Protein AF-A0A6P8WBP0-F1 (afdb_monomer_lite)

Secondary structure (DSSP, 8-state):
---EEEEE-SSSSGGG-EEEEESSHHHHHHHHHHHHHHHHHHH-TTS-S--TTSS----HHHHHHHHHHHHHHHHHGGG-

pLDDT: mean 70.5, std 15.66, range [33.41, 93.62]

Foldseek 3Di:
DDKDKDWDQLDPDPVRTDIDIDPDPVVVVVVVVVSVVVVVCVVDVPDPDDDPDPPPPQDPVNVVVVVVVVVVVVVVVVVD

Organism: Drosophila albomicans (NCBI:txid7291)

InterPro domains:
  IPR000781 Enhancer of rudimentary [PF01133] (2-51)
  IPR000781 Enhancer of rudimentary [PTHR12373] (2-51)
  IPR035912 Enhancer of rudimentary superfamily [G3DSA:3.30.2260.10] (1-54)
  IPR035912 Enhancer of rudimentary superfamily [SSF143875] (2-75)

Sequence (80 aa):
MSHTILLIHPKPSSSTRTYSEYDSVKECLEAICQIYEEHLKRQSPNVPTITTSSYAPYSKEWIKDQIYILFREKAMDTDK

Radius of gyration: 14.83 Å; chains: 1; bounding box: 29×41×34 Å

Structure (mmCIF, N/CA/C/O backbone):
data_AF-A0A6P8WBP0-F1
#
_entry.id   AF-A0A6P8WBP0-F1
#
loop_
_atom_site.group_PDB
_atom_site.id
_atom_site.type_symbol
_atom_site.label_atom_id
_atom_site.label_alt_id
_atom_site.label_comp_id
_atom_site.label_asym_id
_atom_site.label_entity_id
_atom_site.label_seq_id
_atom_site.pdbx_PDB_ins_code
_atom_site.Cartn_x
_atom_site.Cartn_y
_atom_site.Cartn_z
_atom_site.occupancy
_atom_site.B_iso_or_equiv
_atom_site.auth_seq_id
_atom_site.auth_comp_id
_atom_site.auth_asym_id
_atom_site.auth_atom_id
_atom_site.pdbx_PDB_model_num
ATOM 1 N N . MET A 1 1 ? -14.025 3.588 13.200 1.00 57.50 1 MET A N 1
ATOM 2 C CA . MET A 1 1 ? -12.574 3.413 12.996 1.00 57.50 1 MET A CA 1
ATOM 3 C C . MET A 1 1 ? -12.293 1.932 13.137 1.00 57.50 1 MET A C 1
ATOM 5 O O . MET A 1 1 ? -12.681 1.365 14.149 1.00 57.50 1 MET A O 1
ATOM 9 N N . SER A 1 2 ? -11.772 1.296 12.092 1.00 78.62 2 SER A N 1
ATOM 10 C CA . SER A 1 2 ? -11.444 -0.131 12.083 1.00 78.62 2 SER A CA 1
ATOM 11 C C . SER A 1 2 ? -9.935 -0.239 11.926 1.00 78.62 2 SER A C 1
ATOM 13 O O . SER A 1 2 ? -9.417 -0.054 10.820 1.00 78.62 2 SER A O 1
ATOM 15 N N . HIS A 1 3 ? -9.254 -0.485 13.042 1.00 87.12 3 HIS A N 1
ATOM 16 C CA . HIS A 1 3 ? -7.817 -0.717 13.048 1.00 87.12 3 HIS A CA 1
ATOM 17 C C . HIS A 1 3 ? -7.481 -1.820 12.039 1.00 87.12 3 HIS A C 1
ATOM 19 O O . HIS A 1 3 ? -8.125 -2.871 12.014 1.00 87.12 3 HIS A O 1
ATOM 25 N N . THR A 1 4 ? -6.539 -1.533 11.149 1.00 84.69 4 THR A N 1
ATOM 26 C CA . THR A 1 4 ? -6.220 -2.358 9.986 1.00 84.69 4 THR A CA 1
ATOM 27 C C . THR A 1 4 ? -4.740 -2.696 10.014 1.00 84.69 4 THR A C 1
ATOM 29 O O . THR A 1 4 ? -3.901 -1.805 10.075 1.00 84.69 4 THR A O 1
ATOM 32 N N . ILE A 1 5 ? -4.424 -3.985 9.918 1.00 88.62 5 ILE A N 1
ATOM 33 C CA . ILE A 1 5 ? -3.047 -4.478 9.874 1.00 88.62 5 ILE A CA 1
ATOM 34 C C . ILE A 1 5 ? -2.760 -4.962 8.452 1.00 88.62 5 ILE A C 1
ATOM 36 O O . ILE A 1 5 ? -3.456 -5.833 7.930 1.00 88.62 5 ILE A O 1
ATOM 40 N N . LEU A 1 6 ? -1.734 -4.397 7.824 1.00 85.69 6 LEU A N 1
ATOM 41 C CA . LEU A 1 6 ? -1.190 -4.837 6.546 1.00 85.69 6 LEU A CA 1
ATOM 42 C C . LEU A 1 6 ? -0.046 -5.814 6.800 1.00 85.69 6 LEU A C 1
ATOM 44 O O . LEU A 1 6 ? 0.959 -5.437 7.392 1.00 85.69 6 LEU A O 1
ATOM 48 N N . LEU A 1 7 ? -0.167 -7.044 6.309 1.00 85.75 7 LEU A N 1
ATOM 49 C CA . LEU A 1 7 ? 0.936 -8.003 6.256 1.00 85.75 7 LEU A CA 1
ATOM 50 C C . LEU A 1 7 ? 1.504 -7.996 4.836 1.00 85.75 7 LEU A C 1
ATOM 52 O O . LEU A 1 7 ? 0.770 -8.246 3.880 1.00 85.75 7 LEU A O 1
ATOM 56 N N . ILE A 1 8 ? 2.794 -7.708 4.679 1.00 83.81 8 ILE A N 1
ATOM 57 C CA . ILE A 1 8 ? 3.430 -7.572 3.366 1.00 83.81 8 ILE A CA 1
ATOM 58 C C . ILE A 1 8 ? 4.724 -8.374 3.270 1.00 83.81 8 ILE A C 1
ATOM 60 O O . ILE A 1 8 ? 5.470 -8.539 4.234 1.00 83.81 8 ILE A O 1
ATOM 64 N N . HIS A 1 9 ? 4.996 -8.856 2.057 1.00 82.56 9 HIS A N 1
ATOM 65 C CA . HIS A 1 9 ? 6.214 -9.564 1.686 1.00 82.56 9 HIS A CA 1
ATOM 66 C C . HIS A 1 9 ? 6.929 -8.824 0.54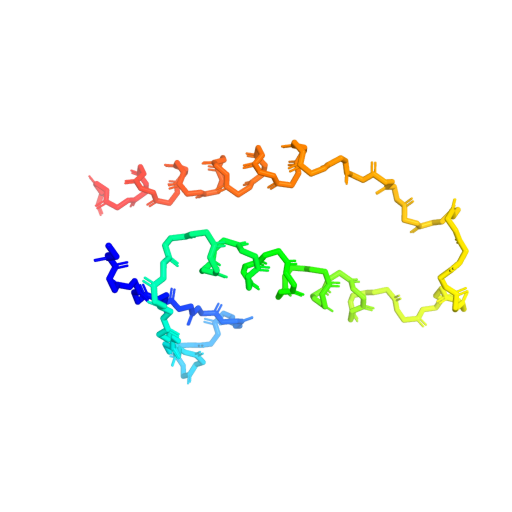3 1.00 82.56 9 HIS A C 1
ATOM 68 O O . HIS A 1 9 ? 6.700 -9.137 -0.625 1.00 82.56 9 HIS A O 1
ATOM 74 N N . PRO A 1 10 ? 7.757 -7.802 0.833 1.00 75.56 10 PRO A N 1
ATOM 75 C CA . PRO A 1 10 ? 8.303 -6.901 -0.183 1.00 75.56 10 PRO A CA 1
ATOM 76 C C . PRO A 1 10 ? 9.275 -7.563 -1.169 1.00 75.56 10 PRO A C 1
ATOM 78 O O . PRO A 1 10 ? 9.508 -7.025 -2.250 1.00 75.56 10 PRO A O 1
ATOM 81 N N . LYS A 1 11 ? 9.886 -8.698 -0.809 1.00 76.38 11 LYS A N 1
ATOM 82 C CA . LYS A 1 11 ? 10.769 -9.477 -1.690 1.00 76.38 11 LYS A CA 1
ATOM 83 C C . LYS A 1 11 ? 10.403 -10.958 -1.609 1.00 76.38 11 LYS A C 1
ATOM 85 O O . LYS A 1 11 ? 9.914 -11.387 -0.577 1.00 76.38 11 LYS A O 1
ATOM 90 N N . PRO A 1 12 ? 10.715 -11.785 -2.621 1.00 73.94 12 PRO A N 1
ATOM 91 C CA . PRO A 1 12 ? 10.409 -13.220 -2.592 1.00 73.94 12 PRO A CA 1
ATOM 92 C C . PRO A 1 12 ? 11.017 -13.972 -1.394 1.00 73.94 12 PRO A C 1
ATOM 94 O O . PRO A 1 12 ? 10.463 -14.966 -0.931 1.00 73.94 12 PRO A O 1
ATOM 97 N N . SER A 1 13 ? 12.130 -13.482 -0.842 1.00 77.69 13 SER A N 1
ATOM 98 C CA . SER A 1 13 ? 12.806 -14.061 0.323 1.00 77.69 13 SER A CA 1
ATOM 99 C C . SER A 1 13 ? 11.929 -14.037 1.576 1.00 77.69 13 SER A C 1
ATOM 101 O O . SER A 1 13 ? 11.554 -12.955 2.031 1.00 77.69 13 SER A O 1
ATOM 103 N N . SER A 1 14 ? 11.669 -15.210 2.167 1.00 71.62 14 SER A N 1
ATOM 104 C CA . SER A 1 14 ? 10.813 -15.431 3.352 1.00 71.62 14 SER A CA 1
ATOM 105 C C . SER A 1 14 ? 11.131 -14.532 4.557 1.00 71.62 14 SER A C 1
ATOM 107 O O . SER A 1 14 ? 10.227 -14.214 5.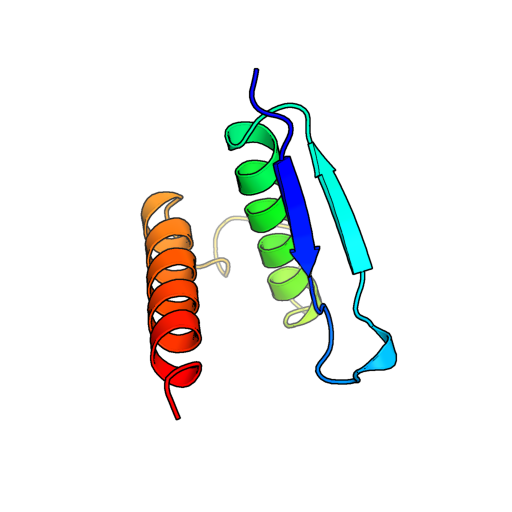322 1.00 71.62 14 SER A O 1
ATOM 109 N N . SER A 1 15 ? 12.372 -14.059 4.685 1.00 79.12 15 SER A N 1
ATOM 110 C CA . SER A 1 15 ? 12.834 -13.144 5.738 1.00 79.12 15 SER A CA 1
ATOM 111 C C . SER A 1 15 ? 12.324 -11.705 5.619 1.00 79.12 15 SER A C 1
ATOM 113 O O . SER A 1 15 ? 12.518 -10.923 6.541 1.00 79.12 15 SER A O 1
ATOM 115 N N . THR A 1 16 ? 11.690 -11.333 4.502 1.00 83.06 16 THR A N 1
ATOM 116 C CA . THR A 1 16 ? 11.224 -9.951 4.283 1.00 83.06 16 THR A CA 1
ATOM 117 C C . THR A 1 16 ? 9.777 -9.704 4.688 1.00 83.06 16 THR A C 1
ATOM 119 O O . THR A 1 16 ? 9.296 -8.587 4.535 1.00 83.06 16 THR A O 1
ATOM 122 N N . ARG A 1 17 ? 9.096 -10.708 5.255 1.00 85.12 17 ARG A N 1
ATOM 123 C CA . ARG A 1 17 ? 7.753 -10.546 5.825 1.00 85.12 17 ARG A CA 1
ATOM 124 C C . ARG A 1 17 ? 7.780 -9.453 6.887 1.00 85.12 17 ARG A C 1
ATOM 126 O O . ARG A 1 17 ? 8.530 -9.553 7.854 1.00 85.12 17 ARG A O 1
ATOM 133 N N . THR A 1 18 ? 6.955 -8.435 6.714 1.00 90.31 18 THR A N 1
ATOM 134 C CA . THR A 1 18 ? 6.789 -7.348 7.676 1.00 90.31 18 THR A CA 1
ATOM 135 C C . THR A 1 18 ? 5.313 -6.989 7.799 1.00 90.31 18 THR A C 1
ATOM 137 O O . THR A 1 18 ? 4.495 -7.408 6.976 1.00 90.31 18 THR A O 1
ATOM 140 N N . TYR A 1 19 ? 4.968 -6.236 8.838 1.00 91.19 19 TYR A N 1
ATOM 141 C CA . TYR A 1 19 ? 3.620 -5.725 9.043 1.00 91.19 19 TYR A CA 1
ATOM 142 C C . TYR A 1 19 ? 3.618 -4.203 9.199 1.00 91.19 19 TYR A C 1
ATOM 144 O O . TYR A 1 19 ? 4.650 -3.581 9.459 1.00 91.19 19 TYR A O 1
ATOM 152 N N . SER A 1 20 ? 2.460 -3.590 8.991 1.00 90.81 20 SER A N 1
ATOM 153 C CA . SER A 1 20 ? 2.217 -2.169 9.233 1.00 90.81 20 SER A CA 1
ATOM 154 C C . SER A 1 20 ? 0.792 -1.978 9.734 1.00 90.81 20 SER A C 1
ATOM 156 O O . SER A 1 20 ? -0.115 -2.688 9.305 1.00 90.81 20 SER A O 1
ATOM 158 N N . GLU A 1 21 ? 0.603 -1.047 10.656 1.00 93.62 21 GLU A N 1
ATOM 159 C CA . GLU A 1 21 ? -0.680 -0.786 11.305 1.00 93.62 21 GLU A CA 1
ATOM 160 C C . GLU A 1 21 ? -1.245 0.558 10.843 1.00 93.62 21 GLU A C 1
ATOM 162 O O . GLU A 1 21 ? -0.494 1.510 10.628 1.00 93.62 21 GLU A O 1
ATOM 167 N N . TYR A 1 22 ? -2.567 0.624 10.687 1.00 90.25 22 TYR A N 1
ATOM 168 C CA . TYR A 1 22 ? -3.294 1.803 10.219 1.00 90.25 22 TYR A CA 1
ATOM 169 C C . TYR A 1 22 ? -4.604 1.969 10.992 1.00 90.25 22 TYR A C 1
ATOM 171 O O . TYR A 1 22 ? -5.257 0.984 11.352 1.00 90.25 22 TYR A O 1
ATOM 179 N N . ASP A 1 23 ? -5.049 3.210 11.182 1.00 89.12 23 ASP A N 1
ATOM 180 C CA . ASP A 1 23 ? -6.277 3.515 11.929 1.00 89.12 23 ASP A CA 1
ATOM 181 C C . ASP A 1 23 ? -7.546 3.309 11.080 1.00 89.12 23 ASP A C 1
ATOM 183 O O . ASP A 1 23 ? -8.674 3.222 11.592 1.00 89.12 23 ASP A O 1
ATOM 187 N N . SER A 1 24 ? -7.376 3.189 9.758 1.00 87.25 24 SER A N 1
ATOM 188 C CA . SER A 1 24 ? -8.452 2.909 8.812 1.00 87.25 24 SER A CA 1
ATOM 189 C C . SER A 1 24 ? -8.012 2.079 7.602 1.00 87.25 24 SER A C 1
ATOM 191 O O . SER A 1 24 ? -6.862 2.109 7.166 1.00 87.25 24 SER A O 1
ATOM 193 N N . VAL A 1 25 ? -8.984 1.406 6.975 1.00 83.25 25 VAL A N 1
ATOM 194 C CA . VAL A 1 25 ? -8.779 0.689 5.702 1.00 83.25 25 VAL A CA 1
ATOM 195 C C . VAL A 1 25 ? -8.305 1.640 4.598 1.00 83.25 25 VAL A C 1
ATOM 197 O O . VAL A 1 25 ? -7.515 1.254 3.743 1.00 83.25 25 VAL A O 1
ATOM 200 N N . LYS A 1 26 ? -8.764 2.898 4.615 1.00 83.81 26 LYS A N 1
ATOM 201 C CA . LYS A 1 26 ? -8.383 3.902 3.618 1.00 83.81 26 LYS A CA 1
ATOM 202 C C . LYS A 1 26 ? -6.884 4.209 3.675 1.00 83.81 26 LYS A C 1
ATOM 204 O O . LYS A 1 26 ? -6.243 4.187 2.632 1.00 83.81 26 LYS A O 1
ATOM 209 N N . GLU A 1 27 ? -6.345 4.455 4.866 1.00 84.06 27 GLU A N 1
ATOM 210 C CA . GLU A 1 27 ? -4.912 4.721 5.065 1.00 84.06 27 GLU A CA 1
ATOM 211 C C . GLU A 1 27 ? -4.055 3.516 4.674 1.00 84.06 27 GLU A C 1
ATOM 213 O O . GLU A 1 27 ? -3.049 3.6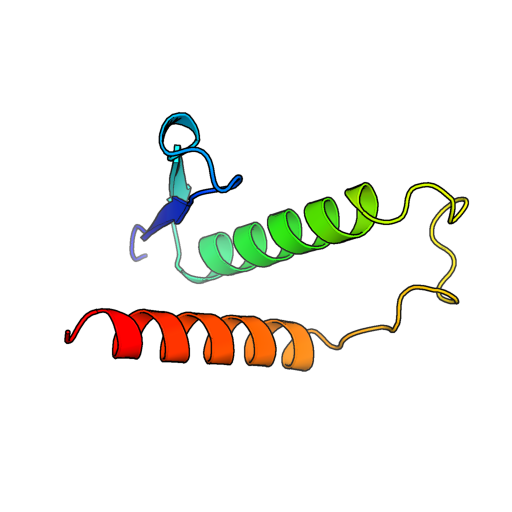69 3.985 1.00 84.06 27 GLU A O 1
ATOM 218 N N . CYS A 1 28 ? -4.503 2.307 5.024 1.00 85.62 28 CYS A N 1
ATOM 219 C CA . CYS A 1 28 ? -3.854 1.072 4.592 1.00 85.62 28 CYS A CA 1
ATOM 220 C C . CYS A 1 28 ? -3.776 0.980 3.055 1.00 85.62 28 CYS A C 1
ATOM 222 O O . CYS A 1 28 ? -2.715 0.716 2.491 1.00 85.62 28 CYS A O 1
ATOM 224 N N . LEU A 1 29 ? -4.880 1.267 2.355 1.00 82.38 29 LEU A N 1
ATOM 225 C CA . LEU A 1 29 ? -4.913 1.269 0.889 1.00 82.38 29 LEU A CA 1
ATOM 226 C C . LEU A 1 29 ? -4.034 2.370 0.271 1.00 82.38 29 LEU A C 1
ATOM 228 O O . LEU A 1 29 ? -3.428 2.146 -0.775 1.00 82.38 29 LEU A O 1
ATOM 232 N N . GLU A 1 30 ? -3.950 3.549 0.890 1.00 84.31 30 GLU A N 1
ATOM 233 C CA . GLU A 1 30 ? -3.053 4.626 0.447 1.00 84.31 30 GLU A CA 1
ATOM 234 C C . GLU A 1 30 ? -1.579 4.221 0.586 1.00 84.31 30 GLU A C 1
ATOM 236 O O . GLU A 1 30 ? -0.798 4.426 -0.347 1.00 84.31 30 GLU A O 1
ATOM 241 N N . ALA A 1 31 ? -1.219 3.545 1.678 1.00 84.62 31 ALA A N 1
ATOM 242 C CA . ALA A 1 31 ? 0.124 3.013 1.867 1.00 84.62 31 ALA A CA 1
ATOM 243 C C . ALA A 1 31 ? 0.486 1.927 0.838 1.00 84.62 31 ALA A C 1
ATOM 245 O O . ALA A 1 31 ? 1.603 1.925 0.319 1.00 84.62 31 ALA A O 1
ATOM 246 N N . ILE A 1 32 ? -0.451 1.041 0.474 1.00 85.06 32 ILE A N 1
ATOM 247 C CA . ILE A 1 32 ? -0.229 0.029 -0.578 1.00 85.06 32 ILE A CA 1
ATOM 248 C C . ILE A 1 32 ? 0.094 0.695 -1.923 1.00 85.06 32 ILE A C 1
ATOM 250 O O . ILE A 1 32 ? 1.035 0.278 -2.603 1.00 85.06 32 ILE A O 1
ATOM 254 N N . CYS A 1 33 ? -0.639 1.750 -2.296 1.00 81.12 33 CYS A N 1
ATOM 255 C CA . CYS A 1 33 ? -0.356 2.512 -3.516 1.00 81.12 33 CYS A CA 1
ATOM 256 C C . CYS A 1 33 ? 1.065 3.093 -3.495 1.00 81.12 33 CYS A C 1
ATOM 258 O O . CYS A 1 33 ? 1.806 2.932 -4.462 1.00 81.12 33 CYS A O 1
ATOM 260 N N . GLN A 1 34 ? 1.471 3.703 -2.379 1.00 81.50 34 GLN A N 1
ATOM 261 C CA . GLN A 1 34 ? 2.801 4.296 -2.235 1.00 81.50 34 GLN A CA 1
ATOM 262 C C . GLN A 1 34 ? 3.926 3.254 -2.352 1.00 81.50 34 GLN A C 1
ATOM 264 O O . GLN A 1 34 ? 4.925 3.498 -3.032 1.00 81.50 34 GLN A O 1
ATOM 269 N N . ILE A 1 35 ? 3.754 2.076 -1.742 1.00 83.44 35 ILE A N 1
ATOM 270 C CA . ILE A 1 35 ? 4.715 0.964 -1.845 1.00 83.44 35 ILE A CA 1
ATOM 271 C C . ILE A 1 35 ? 4.865 0.519 -3.306 1.00 83.44 35 ILE A C 1
ATOM 273 O O . ILE A 1 35 ? 5.982 0.280 -3.775 1.00 83.44 35 ILE A O 1
ATOM 277 N N . TYR A 1 36 ? 3.756 0.425 -4.041 1.00 77.88 36 TYR A N 1
ATOM 278 C CA . TYR A 1 36 ? 3.774 0.030 -5.447 1.00 77.88 36 TYR A CA 1
ATOM 279 C C . TYR A 1 36 ? 4.432 1.091 -6.340 1.00 77.88 36 TYR A C 1
ATOM 281 O O . TYR A 1 36 ? 5.267 0.760 -7.181 1.00 77.88 36 TYR A O 1
ATOM 289 N N . GLU A 1 37 ? 4.141 2.373 -6.119 1.00 76.25 37 GLU A N 1
ATOM 290 C CA . GLU A 1 37 ? 4.804 3.475 -6.825 1.00 76.25 37 GLU A CA 1
ATOM 291 C C . GLU A 1 37 ? 6.322 3.475 -6.608 1.00 76.25 37 GLU A C 1
ATOM 293 O O . GLU A 1 37 ? 7.093 3.659 -7.553 1.00 76.25 37 GLU A O 1
ATOM 298 N N . GLU A 1 38 ? 6.776 3.254 -5.373 1.00 78.25 38 GLU A N 1
ATOM 299 C CA . GLU A 1 38 ? 8.201 3.159 -5.067 1.00 78.25 38 GLU A CA 1
ATOM 300 C C . GLU A 1 38 ? 8.843 1.939 -5.742 1.00 78.25 38 GLU A C 1
ATOM 302 O O . GLU A 1 38 ? 9.950 2.030 -6.281 1.00 78.25 38 GLU A O 1
ATOM 307 N N . HIS A 1 39 ? 8.137 0.807 -5.771 1.00 76.81 39 HIS A N 1
ATOM 308 C CA . HIS A 1 39 ? 8.583 -0.388 -6.477 1.00 76.81 39 HIS A CA 1
ATOM 309 C C . HIS A 1 39 ? 8.781 -0.129 -7.978 1.00 76.81 39 HIS A C 1
ATOM 311 O O . HIS A 1 39 ? 9.838 -0.461 -8.519 1.00 76.81 39 HIS A O 1
ATOM 317 N N . LEU A 1 40 ? 7.817 0.526 -8.633 1.00 72.75 40 LEU A N 1
ATOM 318 C CA . LEU A 1 40 ? 7.909 0.903 -10.047 1.00 72.75 40 LEU A CA 1
ATOM 319 C C . LEU A 1 40 ? 9.092 1.848 -10.314 1.00 72.75 40 LEU A C 1
ATOM 321 O O . LEU A 1 40 ? 9.847 1.632 -11.263 1.00 72.75 40 LEU A O 1
ATOM 325 N N . LYS A 1 41 ? 9.315 2.846 -9.445 1.00 73.00 41 LYS A N 1
ATOM 326 C CA . LYS A 1 41 ? 10.469 3.763 -9.544 1.00 73.00 41 LYS A CA 1
ATOM 327 C C . LYS A 1 41 ? 11.805 3.022 -9.468 1.00 73.00 41 LYS A C 1
ATOM 329 O O . LYS A 1 41 ? 12.719 3.329 -10.227 1.00 73.00 41 LYS A O 1
ATOM 334 N N . ARG A 1 42 ? 11.926 2.029 -8.581 1.00 73.12 42 ARG A N 1
ATOM 335 C CA . ARG A 1 42 ? 13.158 1.234 -8.420 1.00 73.12 42 ARG A CA 1
ATOM 336 C C . ARG A 1 42 ? 13.458 0.344 -9.627 1.00 73.12 42 ARG A C 1
ATOM 338 O O . ARG A 1 42 ? 14.628 0.111 -9.914 1.00 73.12 42 ARG A O 1
ATOM 345 N N . GLN A 1 43 ? 12.436 -0.148 -10.328 1.00 68.81 43 GLN A N 1
ATOM 346 C CA . GLN A 1 43 ? 12.632 -0.977 -11.521 1.00 68.81 43 GLN A CA 1
ATOM 347 C C . GLN A 1 43 ? 13.075 -0.177 -12.757 1.00 68.81 43 GLN A C 1
ATOM 349 O O . GLN A 1 43 ? 13.655 -0.756 -13.671 1.00 68.81 43 GLN A O 1
ATOM 354 N N . SER A 1 44 ? 12.834 1.137 -12.803 1.00 65.69 44 SER A N 1
ATOM 355 C CA . SER A 1 44 ? 13.192 1.997 -13.942 1.00 65.69 44 SER A CA 1
ATOM 356 C C . SER A 1 44 ? 13.978 3.244 -13.500 1.00 65.69 44 SER A C 1
ATOM 358 O O . SER A 1 44 ? 13.420 4.335 -13.444 1.00 65.69 44 SER A O 1
ATOM 360 N N . PRO A 1 45 ? 15.286 3.120 -13.205 1.00 58.66 45 PRO A N 1
ATOM 361 C CA . PRO A 1 45 ? 16.109 4.228 -12.704 1.00 58.66 45 PRO A CA 1
ATOM 362 C C . PRO A 1 45 ? 16.563 5.247 -13.773 1.00 58.66 45 PRO A C 1
ATOM 364 O O . PRO A 1 45 ? 17.052 6.312 -13.414 1.00 58.66 45 PRO A O 1
ATOM 367 N N . ASN A 1 46 ? 16.406 4.957 -15.072 1.00 54.97 46 ASN A N 1
ATOM 368 C CA . ASN A 1 46 ? 16.858 5.818 -16.185 1.00 54.97 46 ASN A CA 1
ATOM 369 C C . ASN A 1 46 ? 15.808 6.827 -16.690 1.00 54.97 46 ASN A C 1
ATOM 371 O O . ASN A 1 46 ? 15.979 7.406 -17.760 1.00 54.97 46 ASN A O 1
ATOM 375 N N . VAL A 1 47 ? 14.724 7.054 -15.949 1.00 53.38 47 VAL A N 1
ATOM 376 C CA . VAL A 1 47 ? 13.770 8.131 -16.250 1.00 53.38 47 VAL A CA 1
ATOM 377 C C . VAL A 1 47 ? 14.119 9.349 -15.390 1.00 53.38 47 VAL A C 1
ATOM 379 O O . VAL A 1 47 ? 13.799 9.358 -14.199 1.00 53.38 47 VAL A O 1
ATOM 382 N N . PRO A 1 48 ? 14.806 10.368 -15.949 1.00 46.56 48 PRO A N 1
ATOM 383 C CA . PRO A 1 48 ? 15.136 11.579 -15.217 1.00 46.56 48 PRO A CA 1
ATOM 384 C C . PRO A 1 48 ? 13.835 12.281 -14.831 1.00 46.56 48 PRO A C 1
ATOM 386 O O . PRO A 1 48 ? 13.030 12.639 -15.683 1.00 46.56 48 PRO A O 1
ATOM 389 N N . THR A 1 49 ? 13.631 12.426 -13.527 1.00 39.66 49 THR A N 1
ATOM 390 C CA . THR A 1 49 ? 12.721 13.385 -12.893 1.00 39.66 49 THR A CA 1
ATOM 391 C C . THR A 1 49 ? 11.379 13.591 -13.609 1.00 39.66 49 THR A C 1
ATOM 393 O O . THR A 1 49 ? 11.167 14.591 -14.285 1.00 39.66 49 THR A O 1
ATOM 396 N N . ILE A 1 50 ? 10.467 12.632 -13.413 1.00 45.09 50 ILE A N 1
ATOM 397 C CA . ILE A 1 50 ? 9.017 12.824 -13.200 1.00 45.09 50 ILE A CA 1
ATOM 398 C C . ILE A 1 50 ? 8.405 13.992 -14.001 1.00 45.09 50 ILE A C 1
ATOM 400 O O . ILE A 1 50 ? 7.790 14.904 -13.455 1.00 45.09 50 ILE A O 1
ATOM 404 N N . THR A 1 51 ? 8.558 13.954 -15.320 1.00 33.41 51 THR A N 1
ATOM 405 C CA . THR A 1 51 ? 7.599 14.573 -16.232 1.00 33.41 51 THR A CA 1
ATOM 406 C C . THR A 1 51 ? 6.874 13.436 -16.930 1.00 33.41 51 THR A C 1
ATOM 408 O O . THR A 1 51 ? 7.469 12.449 -17.358 1.00 33.41 51 THR A O 1
ATOM 411 N N . THR A 1 52 ? 5.558 13.544 -16.903 1.00 38.34 52 THR A N 1
ATOM 412 C CA . THR A 1 52 ? 4.485 12.625 -17.287 1.00 38.34 52 THR A CA 1
ATOM 413 C C . THR A 1 52 ? 4.589 12.045 -18.712 1.00 38.34 52 THR A C 1
ATOM 415 O O . THR A 1 52 ? 3.669 12.221 -19.501 1.00 38.34 52 THR A O 1
ATOM 418 N N . SER A 1 53 ? 5.681 11.361 -19.074 1.00 36.69 53 SER A N 1
ATOM 419 C CA . SER A 1 53 ? 5.870 10.845 -20.446 1.00 36.69 53 SER A CA 1
ATOM 420 C C . SER A 1 53 ? 6.510 9.455 -20.547 1.00 36.69 53 SER A C 1
ATOM 422 O O . SER A 1 53 ? 6.559 8.890 -21.633 1.00 36.69 53 SER A O 1
ATOM 424 N N . SER A 1 54 ? 6.949 8.856 -19.434 1.00 34.25 54 SER A N 1
ATOM 425 C CA . SER A 1 54 ? 7.233 7.407 -19.354 1.00 34.25 54 SER A CA 1
ATOM 426 C C . SER A 1 54 ? 6.809 6.806 -18.002 1.00 34.25 54 SER A C 1
ATOM 428 O O . SER A 1 54 ? 7.340 5.801 -17.538 1.00 34.25 54 SER A O 1
ATOM 430 N N . TYR A 1 55 ? 5.826 7.444 -17.370 1.00 42.47 55 TYR A N 1
ATOM 431 C CA . TYR A 1 55 ? 4.827 6.800 -16.527 1.00 42.47 55 TYR A CA 1
ATOM 432 C C . TYR A 1 55 ? 3.661 6.598 -17.488 1.00 42.47 55 TYR A C 1
ATOM 434 O O . TYR A 1 55 ? 3.152 7.595 -17.992 1.00 42.47 55 TYR A O 1
ATOM 442 N N . ALA A 1 56 ? 3.268 5.366 -17.820 1.00 45.50 56 ALA A N 1
ATOM 443 C CA . ALA A 1 56 ? 1.906 5.196 -18.312 1.00 45.50 56 ALA A CA 1
ATOM 444 C C . ALA A 1 56 ? 1.039 5.612 -17.120 1.00 45.50 56 ALA A C 1
ATOM 446 O O . ALA A 1 56 ? 1.165 4.963 -16.078 1.00 45.50 56 ALA A O 1
ATOM 447 N N . PRO A 1 57 ? 0.289 6.730 -17.182 1.00 47.00 57 PRO A N 1
ATOM 448 C CA . PRO A 1 57 ? -0.496 7.170 -16.053 1.00 47.00 57 PRO A CA 1
ATOM 449 C C . PRO A 1 57 ? -1.613 6.171 -15.843 1.00 47.00 57 PRO A C 1
ATOM 451 O O . PRO A 1 57 ? -2.701 6.285 -16.397 1.00 47.00 57 PRO A O 1
ATOM 454 N N . TYR A 1 58 ? -1.309 5.147 -15.061 1.00 51.28 58 TYR A N 1
ATOM 455 C CA . TYR A 1 58 ? -2.298 4.217 -14.599 1.00 51.28 58 TYR A CA 1
ATOM 456 C C . TYR A 1 58 ? -3.198 5.009 -13.672 1.00 51.28 58 TYR A C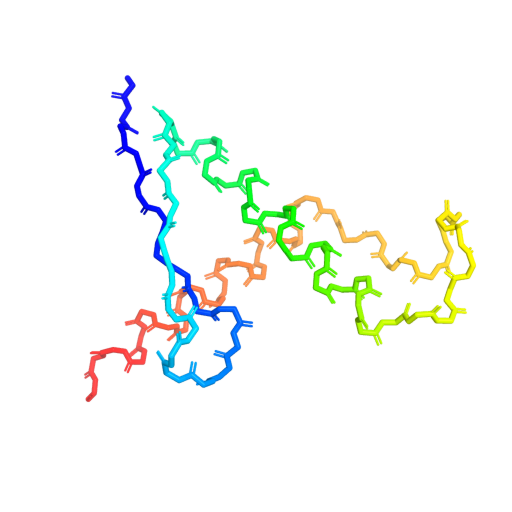 1
ATOM 458 O O . TYR A 1 58 ? -2.753 5.586 -12.673 1.00 51.28 58 TYR A O 1
ATOM 466 N N . SER A 1 59 ? -4.463 5.119 -14.069 1.00 56.06 59 SER A N 1
ATOM 467 C CA . SER A 1 59 ? -5.459 5.758 -13.234 1.00 56.06 59 SER A CA 1
ATOM 468 C C . SER A 1 59 ? -5.474 5.056 -11.877 1.00 56.06 59 SER A C 1
ATOM 470 O O . SER A 1 59 ? -5.149 3.871 -11.748 1.00 56.06 59 SER A O 1
ATOM 472 N N . LYS A 1 60 ? -5.887 5.783 -10.837 1.00 57.59 60 LYS A N 1
ATOM 473 C CA . LYS A 1 60 ? -6.127 5.189 -9.516 1.00 57.59 60 LYS A CA 1
ATOM 474 C C . LYS A 1 60 ? -7.038 3.954 -9.612 1.00 57.59 60 LYS A C 1
ATOM 476 O O . LYS A 1 60 ? -6.945 3.067 -8.775 1.00 57.59 60 LYS A O 1
ATOM 481 N N . GLU A 1 61 ? -7.903 3.907 -10.623 1.00 66.88 61 GLU A N 1
ATOM 482 C CA . GLU A 1 61 ? -8.761 2.768 -10.961 1.00 66.88 61 GLU A CA 1
ATOM 483 C C . GLU A 1 61 ? -7.947 1.584 -11.492 1.00 66.88 61 GLU A C 1
ATOM 485 O O . GLU A 1 61 ? -8.076 0.495 -10.951 1.00 66.88 61 GLU A O 1
ATOM 490 N N . TRP A 1 62 ? -7.027 1.793 -12.439 1.00 69.12 62 TRP A N 1
ATOM 491 C CA . TRP A 1 62 ? -6.171 0.720 -12.956 1.00 69.12 62 TRP A CA 1
ATOM 492 C C . TRP A 1 62 ? -5.301 0.086 -11.866 1.00 69.12 62 TRP A C 1
ATOM 494 O O . TRP A 1 62 ? -5.201 -1.135 -11.786 1.00 69.12 62 TRP A O 1
ATOM 504 N N . ILE A 1 63 ? -4.708 0.898 -10.984 1.00 66.00 63 ILE A N 1
ATOM 505 C CA . ILE A 1 63 ? -3.889 0.388 -9.868 1.00 66.00 63 ILE A CA 1
ATOM 506 C C . ILE A 1 63 ? -4.754 -0.443 -8.913 1.00 66.00 63 ILE A C 1
ATOM 508 O O . ILE A 1 63 ? -4.345 -1.517 -8.476 1.00 66.00 63 ILE A O 1
ATOM 512 N N . LYS A 1 64 ? -5.976 0.015 -8.625 1.00 67.12 64 LYS A N 1
ATOM 513 C CA . LYS A 1 64 ? -6.938 -0.741 -7.816 1.00 67.12 64 LYS A CA 1
ATOM 514 C C . LYS A 1 64 ? -7.362 -2.044 -8.488 1.00 67.12 64 LYS A C 1
ATOM 516 O O . LYS A 1 64 ? -7.458 -3.046 -7.788 1.00 67.12 64 LYS A O 1
ATOM 521 N N . ASP A 1 65 ? -7.566 -2.047 -9.801 1.00 73.31 65 ASP A N 1
ATOM 522 C CA . ASP A 1 65 ? -7.912 -3.251 -10.557 1.00 73.31 65 ASP A CA 1
ATOM 523 C C . ASP A 1 65 ? -6.772 -4.269 -10.528 1.00 73.31 65 ASP A C 1
ATOM 525 O O . ASP A 1 65 ? -7.016 -5.448 -10.291 1.00 73.31 65 ASP A O 1
ATOM 529 N N . GLN A 1 66 ? -5.519 -3.830 -10.678 1.00 67.00 66 GLN A N 1
ATOM 530 C CA . GLN A 1 66 ? -4.362 -4.721 -10.557 1.00 67.00 66 GLN A CA 1
ATOM 531 C C . GLN A 1 66 ? -4.210 -5.285 -9.140 1.00 67.00 66 GLN A C 1
A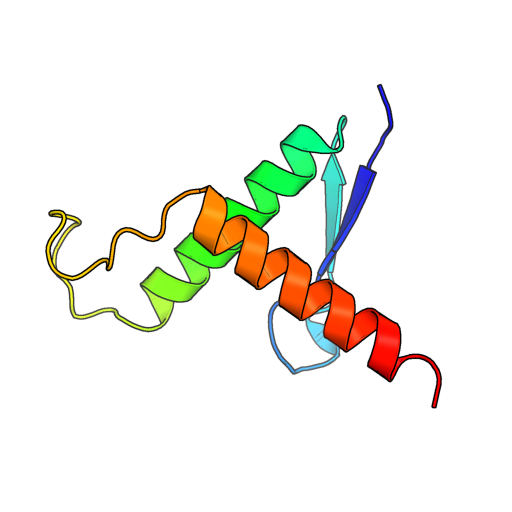TOM 533 O O . GLN A 1 66 ? -3.981 -6.483 -8.982 1.00 67.00 66 GLN A O 1
ATOM 538 N N . ILE A 1 67 ? -4.391 -4.456 -8.106 1.00 73.12 67 ILE A N 1
ATOM 539 C CA . ILE A 1 67 ? -4.392 -4.913 -6.708 1.00 73.12 67 ILE A CA 1
ATOM 540 C C . ILE A 1 67 ? -5.528 -5.919 -6.477 1.00 73.12 67 ILE A C 1
ATOM 542 O O . ILE A 1 67 ? -5.322 -6.950 -5.840 1.00 73.12 67 ILE A O 1
ATOM 546 N N . TYR A 1 68 ? -6.717 -5.651 -7.018 1.00 75.75 68 TYR A N 1
ATOM 547 C CA . TYR A 1 68 ? -7.874 -6.531 -6.904 1.00 75.75 68 TYR A CA 1
ATOM 548 C C . TYR A 1 68 ? -7.657 -7.875 -7.609 1.00 75.75 68 TYR A C 1
ATOM 550 O O . TYR A 1 68 ? -7.941 -8.917 -7.019 1.00 75.75 68 TYR A O 1
ATOM 558 N N . ILE A 1 69 ? -7.128 -7.870 -8.837 1.00 75.62 69 ILE A N 1
ATOM 559 C CA . ILE A 1 69 ? -6.788 -9.088 -9.588 1.00 75.62 69 ILE A CA 1
ATOM 560 C C . ILE A 1 69 ? -5.753 -9.903 -8.811 1.00 75.62 69 ILE A C 1
ATOM 562 O O . ILE A 1 69 ? -5.969 -11.088 -8.578 1.00 75.62 69 ILE A O 1
ATOM 566 N N . LEU A 1 70 ? -4.692 -9.261 -8.321 1.00 71.38 70 LEU A N 1
ATOM 567 C CA . LEU A 1 70 ? -3.635 -9.921 -7.558 1.00 71.38 70 LEU A CA 1
ATOM 568 C C . LEU A 1 70 ? -4.156 -10.536 -6.252 1.00 71.38 70 LEU A C 1
ATOM 570 O O . LEU A 1 70 ? -3.816 -11.673 -5.925 1.00 71.38 70 LEU A O 1
ATOM 574 N N . PHE A 1 71 ? -5.004 -9.821 -5.507 1.00 71.75 71 PHE A N 1
ATOM 575 C CA . PHE A 1 71 ? -5.633 -10.368 -4.303 1.00 71.75 71 PHE A CA 1
ATOM 576 C C . PHE A 1 71 ? -6.611 -11.498 -4.615 1.00 71.75 71 PHE A C 1
ATOM 578 O O . PHE A 1 71 ? -6.643 -12.478 -3.874 1.00 71.75 71 PHE A O 1
ATOM 585 N N . ARG A 1 72 ? -7.368 -11.407 -5.714 1.00 75.31 72 ARG A N 1
ATOM 586 C CA . ARG A 1 72 ? -8.257 -12.483 -6.162 1.00 75.31 72 ARG A CA 1
ATOM 587 C C . ARG A 1 72 ? -7.462 -13.741 -6.506 1.00 75.31 72 ARG A C 1
ATOM 589 O O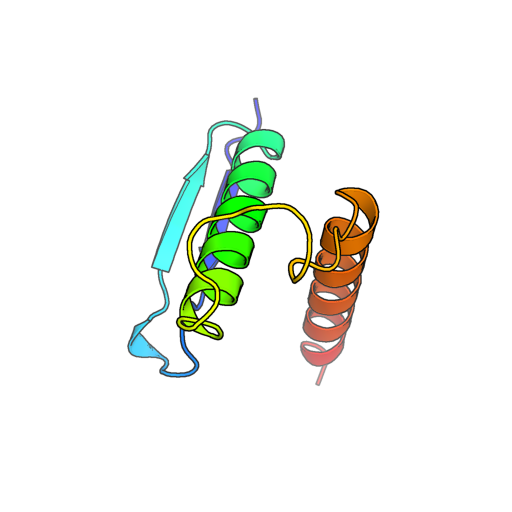 . ARG A 1 72 ? -7.793 -14.806 -5.999 1.00 75.31 72 ARG A O 1
ATOM 596 N N . GLU A 1 73 ? -6.422 -13.627 -7.329 1.00 74.31 73 GLU A N 1
ATOM 597 C CA . GLU A 1 73 ? -5.575 -14.763 -7.706 1.00 74.31 73 GLU A CA 1
ATOM 598 C C . GLU A 1 73 ? -4.941 -15.407 -6.472 1.00 74.31 73 GLU A C 1
ATOM 600 O O . GLU A 1 73 ? -5.017 -16.620 -6.309 1.00 74.31 73 GLU A O 1
ATOM 605 N N . LYS A 1 74 ? -4.403 -14.602 -5.546 1.00 64.75 74 LYS A N 1
ATOM 606 C CA . LYS A 1 74 ? -3.801 -15.113 -4.306 1.00 64.75 74 LYS A CA 1
ATOM 607 C C . LYS A 1 74 ? -4.801 -15.773 -3.360 1.00 64.75 74 LYS A C 1
ATOM 609 O O . LYS A 1 74 ? -4.456 -16.774 -2.738 1.00 64.75 74 LYS A O 1
ATOM 614 N N . ALA A 1 75 ? -6.024 -15.256 -3.261 1.00 69.38 75 ALA A N 1
ATOM 615 C CA . ALA A 1 75 ? -7.085 -15.898 -2.488 1.00 69.38 75 ALA A CA 1
ATOM 616 C C . ALA A 1 75 ? -7.511 -17.245 -3.099 1.00 69.38 75 ALA A C 1
ATOM 618 O O . ALA A 1 75 ? -7.790 -18.181 -2.359 1.00 69.38 75 ALA A O 1
ATOM 619 N N . MET A 1 76 ? -7.518 -17.361 -4.432 1.00 62.50 76 MET A N 1
ATOM 620 C CA . MET A 1 76 ? -7.866 -18.604 -5.135 1.00 62.50 76 MET A CA 1
ATOM 621 C C . MET A 1 76 ? -6.750 -19.656 -5.079 1.00 62.50 76 MET A C 1
ATOM 623 O O . MET A 1 76 ? -7.037 -20.845 -5.022 1.00 62.50 76 MET A O 1
ATOM 627 N N . ASP A 1 77 ? -5.487 -19.230 -5.047 1.00 58.66 77 ASP A N 1
ATOM 628 C CA . ASP A 1 77 ? -4.317 -20.117 -4.932 1.00 58.66 77 ASP A CA 1
ATOM 629 C C . ASP A 1 77 ? -4.164 -20.723 -3.518 1.00 58.66 77 ASP A C 1
ATOM 631 O O . ASP A 1 77 ? -3.382 -21.643 -3.310 1.00 58.66 77 ASP A O 1
ATOM 635 N N . THR A 1 78 ? -4.912 -20.212 -2.530 1.00 53.91 78 THR A N 1
ATOM 636 C CA . THR A 1 78 ? -4.856 -20.676 -1.129 1.00 53.91 78 THR A CA 1
ATOM 637 C C . THR A 1 78 ? -5.782 -21.879 -0.855 1.00 53.91 78 THR A C 1
ATOM 639 O O . THR A 1 78 ? -5.752 -22.431 0.240 1.00 53.91 78 THR A O 1
ATOM 642 N N . ASP A 1 79 ? -6.576 -22.326 -1.837 1.00 49.34 79 ASP A N 1
ATOM 643 C CA . ASP A 1 79 ? -7.509 -23.465 -1.704 1.00 49.34 79 ASP A CA 1
ATOM 644 C C . ASP A 1 79 ? -6.920 -24.811 -2.193 1.00 49.34 79 ASP A C 1
ATOM 646 O O . ASP A 1 79 ? -7.660 -25.761 -2.446 1.00 49.34 79 ASP A O 1
ATOM 650 N N . LYS A 1 80 ? -5.592 -24.916 -2.362 1.00 42.81 80 LYS A N 1
ATOM 651 C CA . LYS A 1 80 ? -4.929 -26.120 -2.895 1.00 42.81 80 LYS A CA 1
ATOM 652 C C . LYS A 1 80 ? -3.833 -26.681 -1.996 1.00 42.81 80 LYS A C 1
ATOM 654 O O . LYS A 1 80 ? -3.056 -25.884 -1.429 1.00 42.81 80 LYS A O 1
#